Protein 3WDC (pdb70)

Foldseek 3Di:
DCVLADPLLVQLVVQLQVVCLVQQHQARELLSSVLSLCVSPDDLSVVLCVVVVNHSVLSVVLCCVPPNGDDHRDDDDRYHDPLLVQLVVQLCVQQVVVPHSGRYSVSSVLSSLVSCDDSNNVSCVVVPNHSVNSVVSSVVVVVVVVD

Secondary structure (DSSP, 8-state):
-GGGB-HHHHHHHHHHHHHHHHTT-SSB-HHHHHHHHHHH-SSHHHHHHHTTT--HHHHHHHHHHHT---SSPPPSPPPBPHHHHHHHHHHHHHHHHTT-SSB-HHHHHHHHHHH--SHHHHHHHHTT--HHHHHHHHHHHHHHHT-/--

Structure (mmCIF, N/CA/C/O backbone):
data_3WDC
#
_entry.id   3WDC
#
_cell.length_a   33.880
_cell.length_b   58.690
_cell.length_c   63.620
_cell.angle_alpha   90.00
_cell.angle_beta   90.00
_cell.angle_gamma   90.00
#
_symmetry.space_group_name_H-M   'P 21 21 21'
#
loop_
_entity.id
_entity.type
_entity.pdbx_description
1 polymer 'Probable ATP-dependent Clp protease ATP-binding subunit'
2 polymer 'Cyclomarin A'
3 non-polymer 'ACETATE ION'
4 water water
#
loop_
_atom_site.group_PDB
_atom_site.id
_atom_site.type_symbol
_atom_site.label_atom_id
_atom_site.label_alt_id
_atom_site.label_comp_id
_atom_site.label_asym_id
_atom_site.label_entity_id
_atom_site.label_seq_id
_atom_site.pdbx_PDB_ins_code
_atom_site.Cartn_x
_atom_site.Cartn_y
_atom_site.Cartn_z
_atom_site.occupancy
_atom_site.B_iso_or_equiv
_atom_site.auth_seq_id
_atom_site.auth_comp_id
_atom_site.auth_asym_id
_atom_site.auth_atom_id
_atom_site.pdbx_PDB_model_num
ATOM 1 N N . MET A 1 1 ? -26.065 6.335 -4.250 1.00 8.81 1 MET A N 1
ATOM 2 C CA A MET A 1 1 ? -25.325 5.129 -4.589 0.80 8.59 1 MET A CA 1
ATOM 3 C CA B MET A 1 1 ? -25.267 5.146 -4.653 0.20 8.35 1 MET A CA 1
ATOM 4 C C . MET A 1 1 ? -23.891 5.112 -4.040 1.00 6.87 1 MET A C 1
ATOM 5 O O . MET A 1 1 ? -23.238 4.067 -4.082 1.00 7.38 1 MET A O 1
ATOM 14 N N . PHE A 1 2 ? -23.387 6.247 -3.502 1.00 7.21 2 PHE A N 1
ATOM 15 C CA . PHE A 1 2 ? -22.031 6.204 -2.901 1.00 7.77 2 PHE A CA 1
ATOM 16 C C . PHE A 1 2 ? -21.953 5.222 -1.742 1.00 7.44 2 PHE A C 1
ATOM 17 O O . PHE A 1 2 ? -20.849 4.750 -1.427 1.00 8.90 2 PHE A O 1
ATOM 25 N N . GLU A 1 3 ? -23.071 4.908 -1.115 1.00 8.68 3 GLU A N 1
ATOM 26 C CA . GLU A 1 3 ? -23.024 3.942 -0.037 1.00 11.69 3 GLU A CA 1
ATOM 27 C C . GLU A 1 3 ? -22.621 2.539 -0.518 1.00 9.84 3 GLU A C 1
ATOM 28 O O . GLU A 1 3 ? -22.245 1.728 0.308 1.00 13.29 3 GLU A O 1
ATOM 34 N N . ARG A 1 4 ? -22.719 2.260 -1.822 1.00 8.49 4 ARG A N 1
ATOM 35 C CA A ARG A 1 4 ? -22.289 0.960 -2.319 0.70 9.04 4 ARG A CA 1
ATOM 36 C CA B ARG A 1 4 ? -22.331 1.006 -2.472 0.30 8.18 4 ARG A CA 1
ATOM 37 C C . ARG A 1 4 ? -20.835 0.964 -2.731 1.00 7.34 4 ARG A C 1
ATOM 38 O O . ARG A 1 4 ? -20.313 -0.070 -3.117 1.00 9.71 4 ARG A O 1
ATOM 53 N N . PHE A 1 5 ? -20.144 2.121 -2.633 1.00 6.53 5 PHE A N 1
ATOM 54 C CA . PHE A 1 5 ? -18.722 2.149 -2.918 1.00 6.38 5 PHE A CA 1
ATOM 55 C C . PHE A 1 5 ? -17.943 1.543 -1.766 1.00 6.65 5 PHE A C 1
ATOM 56 O O . PHE A 1 5 ? -18.269 1.763 -0.588 1.00 8.88 5 PHE A O 1
ATOM 64 N N . THR A 1 6 ? -16.904 0.784 -2.094 1.00 6.51 6 THR A N 1
ATOM 65 C CA . THR A 1 6 ? -15.991 0.282 -1.059 1.00 7.21 6 THR A CA 1
ATOM 66 C C . THR A 1 6 ? -15.316 1.444 -0.351 1.00 7.39 6 THR A C 1
ATOM 67 O O . THR A 1 6 ? -15.284 2.574 -0.844 1.00 7.12 6 THR A O 1
ATOM 71 N N . ASP A 1 7 ? -14.731 1.172 0.797 1.00 8.19 7 ASP A N 1
ATOM 72 C CA A ASP A 1 7 ? -13.968 2.189 1.504 0.70 10.53 7 ASP A CA 1
ATOM 73 C CA B ASP A 1 7 ? -14.063 2.236 1.503 0.30 9.12 7 ASP A CA 1
ATOM 74 C C . ASP A 1 7 ? -12.933 2.836 0.626 1.00 9.09 7 ASP A C 1
ATOM 75 O O . ASP A 1 7 ? -12.772 4.052 0.615 1.00 10.16 7 ASP A O 1
ATOM 84 N N . ARG A 1 8 ? -12.155 2.022 -0.090 1.00 9.31 8 ARG A N 1
ATOM 85 C CA A ARG A 1 8 ? -11.114 2.574 -0.915 0.80 9.68 8 ARG A CA 1
ATOM 86 C CA B ARG A 1 8 ? -11.087 2.465 -0.994 0.20 9.31 8 ARG A CA 1
ATOM 87 C C . ARG A 1 8 ? -11.671 3.343 -2.092 1.00 8.51 8 ARG A C 1
ATOM 88 O O . ARG A 1 8 ? -11.138 4.405 -2.444 1.00 10.48 8 ARG A O 1
ATOM 103 N N . ALA A 1 9 ? -12.780 2.877 -2.682 1.00 7.52 9 ALA A N 1
ATOM 104 C CA . ALA A 1 9 ? -13.391 3.653 -3.785 1.00 6.86 9 ALA A CA 1
ATOM 105 C C . ALA A 1 9 ? -13.903 5.009 -3.281 1.00 5.91 9 ALA A C 1
ATOM 106 O O . ALA A 1 9 ? -13.767 6.033 -3.966 1.00 6.52 9 ALA A O 1
ATOM 108 N N . ARG A 1 10 ? -14.463 5.063 -2.069 1.00 7.02 10 ARG A N 1
ATOM 109 C CA A ARG A 1 10 ? -14.874 6.353 -1.502 0.80 7.23 10 ARG A CA 1
ATOM 110 C CA B ARG A 1 10 ? -14.868 6.307 -1.449 0.20 7.50 10 ARG A CA 1
ATOM 111 C C . ARG A 1 10 ? -13.655 7.216 -1.273 1.00 7.78 10 ARG A C 1
ATOM 112 O O . ARG A 1 10 ? -13.702 8.408 -1.581 1.00 8.27 10 ARG A O 1
ATOM 127 N N . ARG A 1 11 ? -12.558 6.645 -0.770 1.00 8.51 11 ARG A N 1
ATOM 128 C CA . ARG A 1 11 ? -11.336 7.434 -0.587 1.00 10.40 11 ARG A CA 1
ATOM 129 C C . ARG A 1 11 ? -10.852 8.015 -1.920 1.00 9.54 11 ARG A C 1
ATOM 130 O O . ARG A 1 11 ? -10.384 9.142 -1.965 1.00 10.19 11 ARG A O 1
ATOM 138 N N . VAL A 1 12 ? -10.962 7.273 -3.025 1.00 9.14 12 VAL A N 1
ATOM 139 C CA A VAL A 1 12 ? -10.626 7.720 -4.417 0.50 7.76 12 VAL A CA 1
ATOM 140 C CA B VAL A 1 12 ? -10.538 7.805 -4.274 0.50 8.34 12 VAL A CA 1
ATOM 141 C C . VAL A 1 12 ? -11.398 9.006 -4.736 1.00 7.20 12 VAL A C 1
ATOM 142 O O . VAL A 1 12 ? -10.872 9.974 -5.258 1.00 7.92 12 VAL A O 1
ATOM 149 N N . VAL A 1 13 ? -12.707 8.921 -4.547 1.00 5.94 13 VAL A N 1
ATOM 150 C CA . VAL A 1 13 ? -13.567 10.049 -4.910 1.00 6.03 13 VAL A CA 1
ATOM 151 C C . VAL A 1 13 ? -13.254 11.278 -4.020 1.00 5.68 13 VAL A C 1
ATOM 152 O O . VAL A 1 13 ? -13.168 12.405 -4.522 1.00 6.05 13 VAL A O 1
ATOM 156 N N . VAL A 1 14 ? -13.082 11.060 -2.715 1.00 6.58 14 VAL A N 1
ATOM 157 C CA A VAL A 1 14 ? -12.694 12.139 -1.824 0.80 7.25 14 VAL A CA 1
ATOM 158 C CA B VAL A 1 14 ? -12.638 12.090 -1.763 0.20 6.70 14 VAL A CA 1
ATOM 159 C C . VAL A 1 14 ? -11.343 12.723 -2.239 1.00 6.96 14 VAL A C 1
ATOM 160 O O . VAL A 1 14 ? -11.171 13.960 -2.278 1.00 7.97 14 VAL A O 1
ATOM 167 N N . LEU A 1 15 ? -10.380 11.881 -2.590 1.00 6.82 15 LEU A N 1
ATOM 168 C CA A LEU A 1 15 ? -9.108 12.390 -3.013 0.80 8.13 15 LEU A CA 1
ATOM 169 C CA B LEU A 1 15 ? -9.046 12.264 -3.133 0.20 6.91 15 LEU A CA 1
ATOM 170 C C . LEU A 1 15 ? -9.210 13.133 -4.360 1.00 6.78 15 LEU A C 1
ATOM 171 O O . LEU A 1 15 ? -8.541 14.157 -4.525 1.00 7.22 15 LEU A O 1
ATOM 180 N N . ALA A 1 16 ? -10.046 12.662 -5.296 1.00 6.48 16 ALA A N 1
ATOM 181 C CA . ALA A 1 16 ? -10.239 13.354 -6.568 1.00 5.77 16 ALA A CA 1
ATOM 182 C C . ALA A 1 16 ? -10.619 14.815 -6.345 1.00 5.34 16 ALA A C 1
ATOM 183 O O . ALA A 1 16 ? -10.161 15.695 -7.081 1.00 5.76 16 ALA A O 1
ATOM 185 N N . GLN A 1 17 ? -11.479 15.093 -5.375 1.00 5.44 17 GLN A N 1
ATOM 186 C CA . GLN A 1 17 ? -11.819 16.482 -5.110 1.00 5.49 17 GLN A CA 1
ATOM 187 C C . GLN A 1 17 ? -10.601 17.285 -4.747 1.00 5.60 17 GLN A C 1
ATOM 188 O O . GLN A 1 17 ? -10.443 18.439 -5.174 1.00 6.08 17 GLN A O 1
ATOM 194 N N . GLU A 1 18 ? -9.741 16.736 -3.900 1.00 5.97 18 GLU A N 1
ATOM 195 C CA . GLU A 1 18 ? -8.530 17.445 -3.519 1.00 6.62 18 GLU A CA 1
ATOM 196 C C . GLU A 1 18 ? -7.514 17.529 -4.607 1.00 7.03 18 GLU A C 1
ATOM 197 O O . GLU A 1 18 ? -6.735 18.501 -4.629 1.00 9.12 18 GLU A O 1
ATOM 203 N N . GLU A 1 19 ? -7.464 16.551 -5.497 1.00 7.78 19 GLU A N 1
ATOM 204 C CA A GLU A 1 19 ? -6.629 16.667 -6.697 0.80 8.80 19 GLU A CA 1
ATOM 205 C CA B GLU A 1 19 ? -6.587 16.693 -6.652 0.20 8.70 19 GLU A CA 1
ATOM 206 C C . GLU A 1 19 ? -7.020 17.900 -7.487 1.00 7.96 19 GLU A C 1
ATOM 207 O O . GLU A 1 19 ? -6.167 18.659 -7.969 1.00 10.72 19 GLU A O 1
ATOM 218 N N . ALA A 1 20 ? -8.327 18.124 -7.616 1.00 6.87 20 ALA A N 1
ATOM 219 C CA . ALA A 1 20 ? -8.816 19.336 -8.316 1.00 6.55 20 ALA A CA 1
ATOM 220 C C . ALA A 1 20 ? -8.459 20.583 -7.498 1.00 6.27 20 ALA A C 1
ATOM 221 O O . ALA A 1 20 ? -7.967 21.588 -8.037 1.00 7.61 20 ALA A O 1
ATOM 223 N N . ARG A 1 21 ? -8.730 20.552 -6.199 1.00 6.55 21 ARG A N 1
ATOM 224 C CA . ARG A 1 21 ? -8.536 21.765 -5.365 1.00 7.41 21 ARG A CA 1
ATOM 225 C C . ARG A 1 21 ? -7.083 22.228 -5.431 1.00 7.71 21 ARG A C 1
ATOM 226 O O . ARG A 1 21 ? -6.795 23.430 -5.535 1.00 9.60 21 ARG A O 1
ATOM 234 N N . MET A 1 22 ? -6.157 21.272 -5.328 1.00 8.68 22 MET A N 1
ATOM 235 C CA A MET A 1 22 ? -4.730 21.634 -5.295 0.80 11.27 22 MET A CA 1
ATOM 236 C CA B MET A 1 22 ? -4.687 21.472 -5.350 0.20 9.50 22 MET A CA 1
ATOM 237 C C . MET A 1 22 ? -4.170 22.070 -6.656 1.00 10.47 22 MET A C 1
ATOM 238 O O . MET A 1 22 ? -3.087 22.628 -6.704 1.00 13.41 22 MET A O 1
ATOM 247 N N . LEU A 1 23 ? -4.904 21.870 -7.722 1.00 10.86 23 LEU A N 1
ATOM 248 C CA . LEU A 1 23 ? -4.598 22.419 -9.036 1.00 11.76 23 LEU A CA 1
ATOM 249 C C . LEU A 1 23 ? -5.347 23.692 -9.327 1.00 9.94 23 LEU A C 1
ATOM 250 O O . LEU A 1 23 ? -5.327 24.183 -10.473 1.00 12.24 23 LEU A O 1
ATOM 255 N N . ASN A 1 24 ? -6.040 24.219 -8.326 1.00 10.91 24 ASN A N 1
ATOM 256 C CA A ASN A 1 24 ? -6.841 25.431 -8.518 0.80 10.41 24 ASN A CA 1
ATOM 257 C CA B ASN A 1 24 ? -6.833 25.436 -8.522 0.20 10.63 24 ASN A CA 1
ATOM 258 C C . ASN A 1 24 ? -7.922 25.228 -9.579 1.00 8.75 24 ASN A C 1
ATOM 259 O O . ASN A 1 24 ? -8.223 26.127 -10.357 1.00 10.73 24 ASN A O 1
ATOM 268 N N . HIS A 1 25 ? -8.496 24.040 -9.573 1.00 8.03 25 HIS A N 1
ATOM 269 C CA . HIS A 1 25 ? -9.615 23.693 -10.423 1.00 6.91 25 HIS A CA 1
ATOM 270 C C . HIS A 1 25 ? -10.925 23.796 -9.701 1.00 6.88 25 HIS A C 1
ATOM 271 O O . HIS A 1 25 ? -10.986 23.629 -8.479 1.00 9.72 25 HIS A O 1
ATOM 278 N N . ASN A 1 26 ? -11.988 24.064 -10.461 1.00 6.80 26 ASN A N 1
ATOM 279 C CA A ASN A 1 26 ? -13.292 24.343 -9.919 0.80 7.28 26 ASN A CA 1
ATOM 280 C CA B ASN A 1 26 ? -13.296 24.297 -9.856 0.20 6.96 26 ASN A CA 1
ATOM 281 C C . ASN A 1 26 ? -14.353 23.322 -10.271 1.00 5.38 26 ASN A C 1
ATOM 282 O O . ASN A 1 26 ? -15.541 23.536 -9.998 1.00 6.46 26 ASN A O 1
ATOM 291 N N . TYR A 1 27 ? -13.938 22.244 -10.907 1.00 5.48 27 TYR A N 1
ATOM 292 C CA . TYR A 1 27 ? -14.805 21.087 -11.145 1.00 5.12 27 TYR A CA 1
ATOM 293 C C . TYR A 1 27 ? -13.962 19.859 -10.857 1.00 4.94 27 TYR A C 1
ATOM 294 O O . TYR A 1 27 ? -12.718 19.896 -10.957 1.00 6.50 27 TYR A O 1
ATOM 303 N N . ILE A 1 28 ? -14.630 18.753 -10.501 1.00 4.76 28 ILE A N 1
ATOM 304 C CA . ILE A 1 28 ? -13.983 17.434 -10.399 1.00 4.69 28 ILE A CA 1
ATOM 305 C C . ILE A 1 28 ? -14.264 16.739 -11.723 1.00 4.20 28 ILE A C 1
ATOM 306 O O . ILE A 1 28 ? -15.431 16.341 -11.977 1.00 4.83 28 ILE A O 1
ATOM 311 N N . GLY A 1 29 ? -13.258 16.665 -12.553 1.00 4.93 29 GLY A N 1
ATOM 312 C CA . GLY A 1 29 ? -13.401 16.020 -13.842 1.00 5.00 29 GLY A CA 1
ATOM 313 C C . GLY A 1 29 ? -12.896 14.609 -13.850 1.00 4.62 29 GLY A C 1
ATOM 314 O O . GLY A 1 29 ? -12.343 14.077 -12.878 1.00 5.27 29 GLY A O 1
ATOM 315 N N . THR A 1 30 ? -13.089 13.937 -14.995 1.00 4.79 30 THR A N 1
ATOM 316 C CA . THR A 1 30 ? -12.595 12.589 -15.129 1.00 5.03 30 THR A CA 1
ATOM 317 C C . THR A 1 30 ? -11.101 12.465 -14.834 1.00 5.27 30 THR A C 1
ATOM 318 O O . THR A 1 30 ? -10.636 11.457 -14.314 1.00 5.88 30 THR A O 1
ATOM 322 N N . GLU A 1 31 ? -10.332 13.501 -15.195 1.00 5.19 31 GLU A N 1
ATOM 323 C CA . GLU A 1 31 ? -8.903 13.467 -14.960 1.00 5.38 31 GLU A CA 1
ATOM 324 C C . GLU A 1 31 ? -8.566 13.483 -13.486 1.00 5.06 31 GLU A C 1
ATOM 325 O O . GLU A 1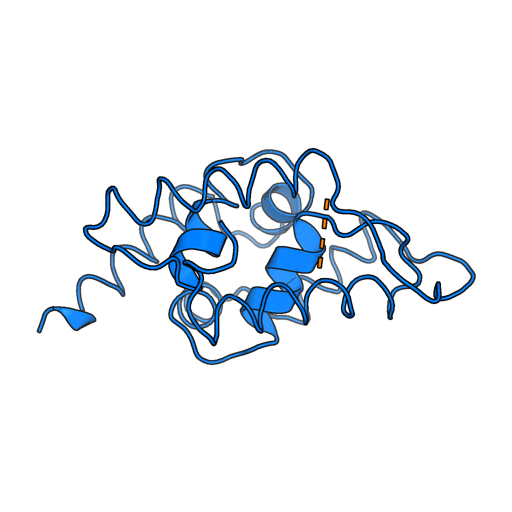 31 ? -7.509 12.941 -13.104 1.00 5.61 31 GLU A O 1
ATOM 331 N N . HIS A 1 32 ? -9.415 14.081 -12.644 1.00 5.25 32 HIS A N 1
ATOM 332 C CA . HIS A 1 32 ? -9.166 14.067 -11.207 1.00 5.05 32 HIS A CA 1
ATOM 333 C C . HIS A 1 32 ? -9.494 12.713 -10.623 1.00 5.00 32 HIS A C 1
ATOM 334 O O . HIS A 1 32 ? -8.829 12.273 -9.685 1.00 5.82 32 HIS A O 1
ATOM 341 N N . ILE A 1 33 ? -10.518 12.053 -11.179 1.00 5.20 33 ILE A N 1
ATOM 342 C CA . ILE A 1 33 ? -10.769 10.663 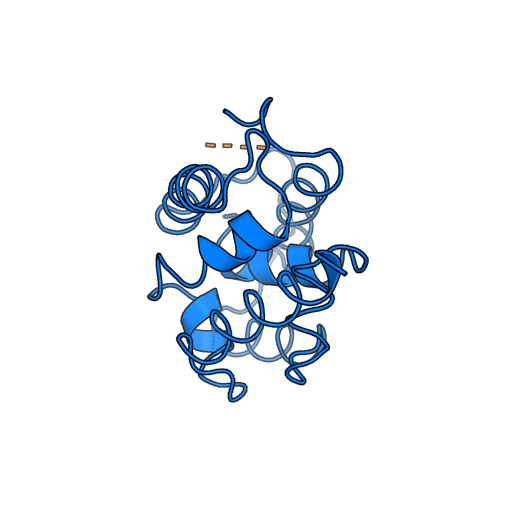-10.827 1.00 5.92 33 ILE A CA 1
ATOM 343 C C . ILE A 1 33 ? -9.549 9.800 -11.168 1.00 5.49 33 ILE A C 1
ATOM 344 O O . ILE A 1 33 ? -9.122 8.975 -10.368 1.00 6.00 33 ILE A O 1
ATOM 349 N N . LEU A 1 34 ? -8.993 9.986 -12.379 1.00 5.71 34 LEU A N 1
ATOM 350 C CA . LEU A 1 34 ? -7.784 9.250 -12.752 1.00 5.76 34 LEU A CA 1
ATOM 351 C C . LEU A 1 34 ? -6.630 9.513 -11.795 1.00 5.31 34 LEU A C 1
ATOM 352 O O . LEU A 1 34 ? -5.988 8.561 -11.324 1.00 6.58 34 LEU A O 1
ATOM 357 N N . LEU A 1 35 ? -6.365 10.788 -11.493 1.00 5.72 35 LEU A N 1
ATOM 358 C CA . LEU A 1 35 ? -5.323 11.127 -10.520 1.00 5.68 35 LEU A CA 1
ATOM 359 C C . LEU A 1 35 ? -5.598 10.418 -9.184 1.00 5.80 35 LEU A C 1
ATOM 360 O O . LEU A 1 35 ? -4.677 9.864 -8.580 1.00 7.04 35 LEU A O 1
ATOM 365 N N . GLY A 1 36 ? -6.840 10.489 -8.698 1.00 5.47 36 GLY A N 1
ATOM 366 C CA . GLY A 1 36 ? -7.137 9.882 -7.425 1.00 6.98 36 GLY A CA 1
ATOM 367 C C . GLY A 1 36 ? -6.964 8.377 -7.417 1.00 7.00 36 GLY A C 1
ATOM 368 O O . GLY A 1 36 ? -6.513 7.802 -6.415 1.00 8.18 36 GLY A O 1
ATOM 369 N N . LEU A 1 37 ? -7.343 7.700 -8.509 1.00 6.48 37 LEU A N 1
ATOM 370 C CA . LEU A 1 37 ? -7.167 6.2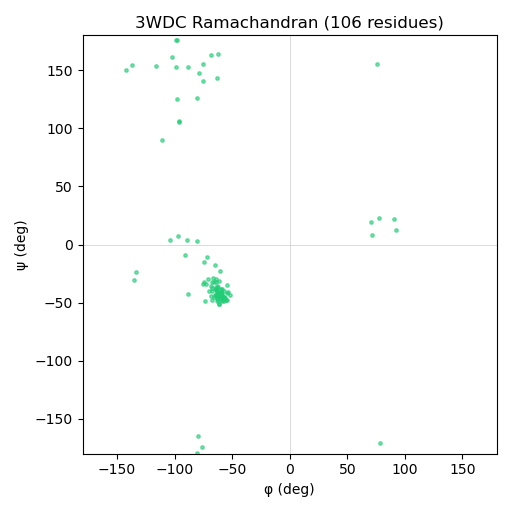47 -8.581 1.00 7.32 37 LEU A CA 1
ATOM 371 C C . LEU A 1 37 ? -5.719 5.862 -8.445 1.00 8.50 37 LEU A C 1
ATOM 372 O O . LEU A 1 37 ? -5.379 4.871 -7.769 1.00 10.74 37 LEU A O 1
ATOM 377 N N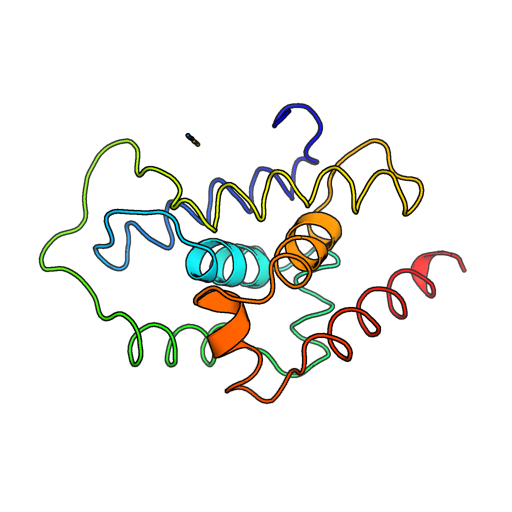 . ILE A 1 38 ? -4.840 6.611 -9.092 1.00 6.98 38 ILE A N 1
ATOM 378 C CA . ILE A 1 38 ? -3.417 6.327 -9.021 1.00 7.83 38 ILE A CA 1
ATOM 379 C C . ILE A 1 38 ? -2.862 6.722 -7.669 1.00 8.58 38 ILE A C 1
ATOM 380 O O . ILE A 1 38 ? -2.143 5.960 -7.016 1.00 10.75 38 ILE A O 1
ATOM 385 N N . HIS A 1 39 ? -3.178 7.930 -7.239 1.00 8.21 39 HIS A N 1
ATOM 386 C CA . HIS A 1 39 ? -2.585 8.483 -6.020 1.00 10.35 39 HIS A CA 1
ATOM 387 C C . HIS A 1 39 ? -2.954 7.689 -4.793 1.00 11.28 39 HIS A C 1
ATOM 388 O O . HIS A 1 39 ? -2.155 7.525 -3.858 1.00 13.21 39 HIS A O 1
ATOM 395 N N . GLU A 1 40 ? -4.170 7.160 -4.727 1.00 11.25 40 GLU A N 1
ATOM 396 C CA A GLU A 1 40 ? -4.546 6.346 -3.569 0.80 12.04 40 GLU A CA 1
ATOM 397 C CA B GLU A 1 40 ? -4.513 6.371 -3.545 0.20 11.92 40 GLU A CA 1
ATOM 398 C C . GLU A 1 40 ? -3.680 5.096 -3.464 1.00 12.65 40 GLU A C 1
ATOM 399 O O . GLU A 1 40 ? -3.432 4.639 -2.382 1.00 14.67 40 GLU A O 1
ATOM 410 N N . GLY A 1 41 ? -3.250 4.544 -4.601 1.00 14.97 41 GLY A N 1
ATOM 411 C CA . GLY A 1 41 ? -2.148 3.552 -4.585 1.00 19.42 41 GLY A CA 1
ATOM 412 C C . GLY A 1 41 ? -2.153 2.134 -4.070 1.00 21.00 41 GLY A C 1
ATOM 413 O O . GLY A 1 41 ? -1.099 1.520 -3.851 1.00 33.26 41 GLY A O 1
ATOM 414 N N . GLU A 1 42 ? -3.311 1.532 -3.918 1.00 20.79 42 GLU A N 1
ATOM 415 C CA . GLU A 1 42 ? -3.428 0.122 -3.355 1.00 20.37 42 GLU A CA 1
ATOM 416 C C . GLU A 1 42 ? -4.363 -0.936 -4.023 1.00 17.61 42 GLU A C 1
ATOM 417 O O . GLU A 1 42 ? -4.157 -2.153 -3.989 1.00 27.11 42 GLU A O 1
ATOM 423 N N . GLY A 1 43 ? -5.395 -0.405 -4.594 1.00 16.28 43 GLY A N 1
ATOM 424 C CA . GLY A 1 43 ? -6.458 -1.191 -5.193 1.00 14.70 43 GLY A CA 1
ATOM 425 C C . GLY A 1 43 ? -6.131 -1.694 -6.574 1.00 10.41 43 GLY A C 1
ATOM 426 O O . GLY A 1 43 ? -5.066 -1.424 -7.162 1.00 11.80 43 GLY A O 1
ATOM 427 N N . VAL A 1 44 ? -7.088 -2.402 -7.144 1.00 10.57 44 VAL A N 1
ATOM 428 C CA . VAL A 1 44 ? -6.880 -3.004 -8.454 1.00 9.13 44 VAL A CA 1
ATOM 429 C C . VAL A 1 44 ? -6.756 -1.942 -9.536 1.00 7.80 44 VAL A C 1
ATOM 430 O O . VAL A 1 44 ? -6.006 -2.137 -10.513 1.00 8.53 44 VAL A O 1
ATOM 434 N N . ALA A 1 45 ? -7.439 -0.805 -9.406 1.00 7.78 45 ALA A N 1
ATOM 435 C CA . ALA A 1 45 ? -7.258 0.260 -10.393 1.00 7.58 45 ALA A CA 1
ATOM 436 C C . ALA A 1 45 ? -5.815 0.768 -10.422 1.00 6.54 45 ALA A C 1
ATOM 437 O O . ALA A 1 45 ? -5.203 0.860 -11.473 1.00 7.13 45 ALA A O 1
ATOM 439 N N . ALA A 1 46 ? -5.296 1.100 -9.249 1.00 7.39 46 ALA A N 1
ATOM 440 C CA . ALA A 1 46 ? -3.926 1.570 -9.162 1.00 7.72 46 ALA A CA 1
ATOM 441 C C . ALA A 1 46 ? -2.952 0.532 -9.693 1.00 7.48 46 ALA A C 1
ATOM 442 O O . ALA A 1 46 ? -2.007 0.870 -10.432 1.00 8.63 46 ALA A O 1
ATOM 444 N N . LYS A 1 47 ? -3.158 -0.737 -9.347 1.00 8.00 47 LYS A N 1
ATOM 445 C CA A LYS A 1 47 ? -2.284 -1.797 -9.806 0.50 8.49 47 LYS A CA 1
ATOM 446 C CA B LYS A 1 47 ? -2.253 -1.782 -9.819 0.50 9.06 47 LYS A CA 1
ATOM 447 C C . LYS A 1 47 ? -2.339 -1.905 -11.330 1.00 7.46 47 LYS A C 1
ATOM 448 O O . LYS A 1 47 ? -1.322 -2.085 -11.995 1.00 9.15 47 LYS A O 1
ATOM 459 N N . SER A 1 48 ? -3.550 -1.804 -11.880 1.00 7.77 48 SER A N 1
ATOM 460 C CA A SER A 1 48 ? -3.735 -1.950 -13.322 0.70 7.85 48 SER A CA 1
ATOM 461 C CA B SER A 1 48 ? -3.723 -1.928 -13.315 0.30 8.68 48 SER A CA 1
ATOM 462 C C . SER A 1 48 ? -2.997 -0.806 -14.059 1.00 8.31 48 SER A C 1
ATOM 463 O O . SER A 1 48 ? -2.323 -1.038 -15.067 1.00 10.34 48 SER A O 1
ATOM 468 N N . LEU A 1 49 ? -3.158 0.425 -13.580 1.00 7.23 49 LEU A N 1
ATOM 469 C CA . LEU A 1 49 ? -2.519 1.555 -14.213 1.00 7.30 49 LEU A CA 1
ATOM 470 C C . LEU A 1 49 ? -0.984 1.479 -14.092 1.00 7.75 49 LEU A C 1
ATOM 471 O O . LEU A 1 49 ? -0.266 1.699 -15.082 1.00 9.15 49 LEU A O 1
ATOM 476 N N . GLU A 1 50 ? -0.486 1.144 -12.892 1.00 8.48 50 GLU A N 1
ATOM 477 C CA A GLU A 1 50 ? 0.955 0.985 -12.696 0.70 8.86 50 GLU A CA 1
ATOM 478 C CA B GLU A 1 50 ? 0.958 0.977 -12.697 0.30 8.62 50 GLU A CA 1
ATOM 479 C C . GLU A 1 50 ? 1.491 -0.093 -13.660 1.00 8.52 50 GLU A C 1
ATOM 480 O O . GLU A 1 50 ? 2.577 0.074 -14.243 1.00 9.77 50 GLU A O 1
ATOM 491 N N . SER A 1 51 ? 0.757 -1.202 -13.781 1.00 8.66 51 SER A N 1
ATOM 492 C CA A SER A 1 51 ? 1.163 -2.299 -14.609 0.50 8.76 51 SER A CA 1
ATOM 493 C CA B SER A 1 51 ? 1.188 -2.293 -14.646 0.50 8.93 51 SER A CA 1
ATOM 494 C C . SER A 1 51 ? 1.145 -2.020 -16.097 1.00 10.36 51 SER A C 1
ATOM 495 O O . SER A 1 51 ? 1.554 -2.882 -16.844 1.00 14.85 51 SER A O 1
ATOM 500 N N . LEU A 1 52 ? 0.548 -0.898 -16.509 1.00 9.34 52 LEU A N 1
ATOM 501 C CA . LEU A 1 52 ? 0.586 -0.417 -17.900 1.00 9.87 52 LEU A CA 1
ATOM 502 C C . LEU A 1 52 ? 1.554 0.750 -18.065 1.00 10.52 52 LEU A C 1
ATOM 503 O O . LEU A 1 52 ? 1.619 1.311 -19.149 1.00 13.40 52 LEU A O 1
ATOM 508 N N . GLY A 1 53 ? 2.289 1.128 -17.008 1.00 11.01 53 GLY A N 1
ATOM 509 C CA . GLY A 1 53 ? 3.245 2.237 -17.135 1.00 12.48 53 GLY A CA 1
ATOM 510 C C . GLY A 1 53 ? 2.605 3.605 -17.127 1.00 11.77 53 GLY A C 1
ATOM 511 O O . GLY A 1 53 ? 3.206 4.562 -17.610 1.00 14.34 53 GLY A O 1
ATOM 512 N N . ILE A 1 54 ? 1.411 3.718 -16.568 1.00 9.49 54 ILE A N 1
ATOM 513 C CA . ILE A 1 54 ? 0.737 4.996 -16.432 1.00 9.52 54 ILE A CA 1
ATOM 514 C C . ILE A 1 54 ? 1.017 5.525 -15.021 1.00 9.99 54 ILE A C 1
ATOM 515 O O . ILE A 1 54 ? 0.480 4.991 -14.020 1.00 12.26 54 ILE A O 1
ATOM 520 N N . SER A 1 55 ? 1.878 6.540 -14.927 1.00 9.46 55 SER A N 1
ATOM 521 C CA . SER A 1 55 ? 2.292 7.034 -13.604 1.00 9.34 55 SER A CA 1
ATOM 522 C C . SER A 1 55 ? 1.581 8.302 -13.244 1.00 8.76 55 SER A C 1
ATOM 523 O O . SER A 1 55 ? 1.049 9.061 -14.097 1.00 9.37 55 SER A O 1
ATOM 526 N N . LEU A 1 56 ? 1.608 8.589 -11.958 1.00 8.81 56 LEU A N 1
ATOM 527 C CA . LEU A 1 56 ? 1.033 9.797 -11.471 1.00 8.75 56 LEU A CA 1
ATOM 528 C C . LEU A 1 56 ? 1.668 11.018 -12.154 1.00 7.62 56 LEU A C 1
ATOM 529 O O . LEU A 1 56 ? 0.996 11.993 -12.464 1.00 8.17 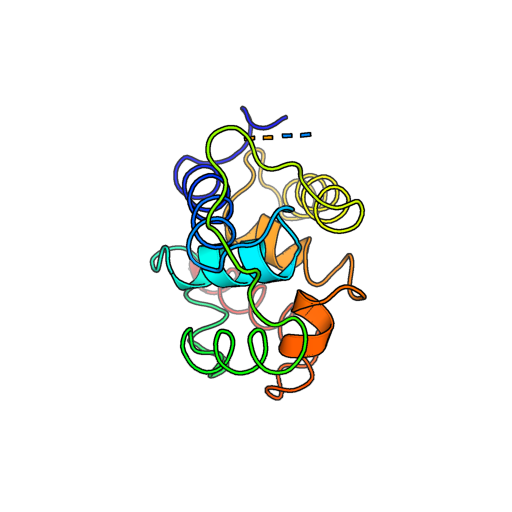56 LEU A O 1
ATOM 534 N N . GLU A 1 57 ? 2.996 10.973 -12.356 1.00 8.05 57 GLU A N 1
ATOM 535 C CA . GLU A 1 57 ? 3.684 12.099 -12.985 1.00 8.75 57 GLU A CA 1
ATOM 536 C C . GLU A 1 57 ? 3.281 12.273 -14.461 1.00 8.18 57 GLU A C 1
ATOM 537 O O . GLU A 1 57 ? 3.117 13.412 -14.931 1.00 9.12 57 GLU A O 1
ATOM 543 N N . GLY A 1 58 ? 3.132 11.152 -15.182 1.00 8.61 58 GLY A N 1
ATOM 544 C CA . GLY A 1 58 ? 2.695 11.253 -16.565 1.00 9.77 58 GLY A CA 1
ATOM 545 C C . GLY A 1 58 ? 1.325 11.868 -16.679 1.00 8.27 58 GLY A C 1
ATOM 546 O O . GLY A 1 58 ? 1.084 12.728 -17.540 1.00 8.87 58 GLY A O 1
ATOM 547 N N . VAL A 1 59 ? 0.414 11.469 -15.790 1.00 7.56 59 VAL A N 1
ATOM 548 C CA . VAL A 1 59 ? -0.907 12.028 -15.823 1.00 7.59 59 VAL A CA 1
ATOM 549 C C . VAL A 1 59 ? -0.875 13.510 -15.412 1.00 7.12 59 VAL A C 1
ATOM 550 O O . VAL A 1 59 ? -1.507 14.331 -16.060 1.00 8.59 59 VAL A O 1
ATOM 554 N N . ARG A 1 60 ? -0.137 13.857 -14.346 1.00 7.26 60 ARG A N 1
ATOM 555 C CA A ARG A 1 60 ? -0.040 15.260 -13.934 0.50 8.50 60 ARG A CA 1
ATOM 556 C CA B ARG A 1 60 ? -0.001 15.255 -13.938 0.50 8.12 60 ARG A CA 1
ATOM 557 C C . ARG A 1 60 ? 0.462 16.126 -15.096 1.00 7.52 60 ARG A C 1
ATOM 558 O O . ARG A 1 60 ? -0.061 17.209 -15.324 1.00 9.38 60 ARG A O 1
ATOM 573 N N . SER A 1 61 ? 1.523 15.684 -15.779 1.00 8.41 61 SER A N 1
ATOM 574 C CA . SER A 1 61 ? 2.046 16.503 -16.880 1.00 9.22 61 SER A CA 1
ATOM 575 C C . SER A 1 61 ? 1.019 16.729 -17.971 1.00 9.44 61 SER A C 1
ATOM 576 O O . SER A 1 61 ? 0.858 17.842 -18.471 1.00 10.78 61 SER A O 1
ATOM 579 N N . GLN A 1 62 ? 0.273 15.678 -18.338 1.00 8.71 62 GLN A N 1
ATOM 580 C CA . GLN A 1 62 ? -0.756 15.839 -19.362 1.00 9.60 62 GLN A CA 1
ATOM 581 C C . GLN A 1 62 ? -1.899 16.721 -18.901 1.00 10.70 62 GLN A C 1
ATOM 582 O O . GLN A 1 62 ? -2.432 17.492 -19.693 1.00 11.86 62 GLN A O 1
ATOM 588 N N . VAL A 1 63 ? -2.287 16.626 -17.620 1.00 10.18 63 VAL A N 1
ATOM 589 C CA . VAL A 1 63 ? -3.328 17.532 -17.138 1.00 10.70 63 VAL A CA 1
ATOM 590 C C . VAL A 1 63 ? -2.882 19.007 -17.186 1.00 10.14 63 VAL A C 1
ATOM 591 O O . VAL A 1 63 ? -3.661 19.904 -17.505 1.00 12.79 63 VAL A O 1
ATOM 595 N N . GLU A 1 64 ? -1.640 19.277 -16.847 1.00 10.19 64 GLU A N 1
ATOM 596 C CA A GLU A 1 64 ? -1.090 20.648 -16.931 0.35 11.43 64 GLU A CA 1
ATOM 597 C CA B GLU A 1 64 ? -1.130 20.648 -16.922 0.35 11.55 64 GLU A CA 1
ATOM 598 C CA C GLU A 1 64 ? -1.218 20.654 -16.932 0.30 11.33 64 GLU A CA 1
ATOM 599 C C . GLU A 1 64 ? -1.087 21.123 -18.383 1.00 10.36 64 GLU A C 1
ATOM 600 O O . GLU A 1 64 ? -1.410 22.286 -18.678 1.00 13.28 64 GLU A O 1
ATOM 616 N N . GLU A 1 65 ? -0.756 20.214 -19.312 1.00 10.80 65 GLU A N 1
ATOM 617 C CA . GLU A 1 65 ? -0.651 20.541 -20.722 1.00 12.83 65 GLU A CA 1
ATOM 618 C C . GLU A 1 65 ? -2.041 20.835 -21.338 1.00 12.11 65 GLU A C 1
ATOM 619 O O . GLU A 1 65 ? -2.194 21.755 -22.152 1.00 16.83 65 GLU A O 1
ATOM 625 N N . ILE A 1 66 ? -3.042 20.051 -20.950 1.00 11.77 66 ILE A N 1
ATOM 626 C CA . ILE A 1 66 ? -4.378 20.059 -21.565 1.00 11.52 66 ILE A CA 1
ATOM 627 C C . ILE A 1 66 ? -5.286 21.078 -20.896 1.00 11.39 66 ILE A C 1
ATOM 628 O O . ILE A 1 66 ? -6.057 21.756 -21.561 1.00 14.60 66 ILE A O 1
ATOM 633 N N . ILE A 1 67 ? -5.242 21.148 -19.555 1.00 10.42 67 ILE A N 1
ATOM 634 C CA A ILE A 1 67 ? -6.202 21.924 -18.735 0.50 10.79 67 ILE A CA 1
ATOM 635 C CA B ILE A 1 67 ? -6.191 21.960 -18.774 0.50 11.62 67 ILE A CA 1
ATOM 636 C C . ILE A 1 67 ? -5.584 23.194 -18.164 1.00 11.78 67 ILE A C 1
ATOM 637 O O . ILE A 1 67 ? -6.119 24.262 -18.326 1.00 16.93 67 ILE A O 1
ATOM 646 N N . GLY A 1 68 ? -4.460 23.040 -17.470 1.00 16.21 68 GLY A N 1
ATOM 647 C CA . GLY A 1 68 ? -3.832 24.188 -16.772 1.00 17.86 68 GLY A CA 1
ATOM 648 C C . GLY A 1 68 ? -4.581 24.564 -15.470 1.00 20.93 68 GLY A C 1
ATOM 649 O O . GLY A 1 68 ? -5.796 24.314 -15.242 1.00 17.60 68 GLY A O 1
ATOM 650 N N . GLN A 1 69 ? -3.857 25.187 -14.575 1.00 20.43 69 GLN A N 1
ATOM 651 C CA . GLN A 1 69 ? -4.425 25.591 -13.270 1.00 18.92 69 GLN A CA 1
ATOM 652 C C . GLN A 1 69 ? -5.097 2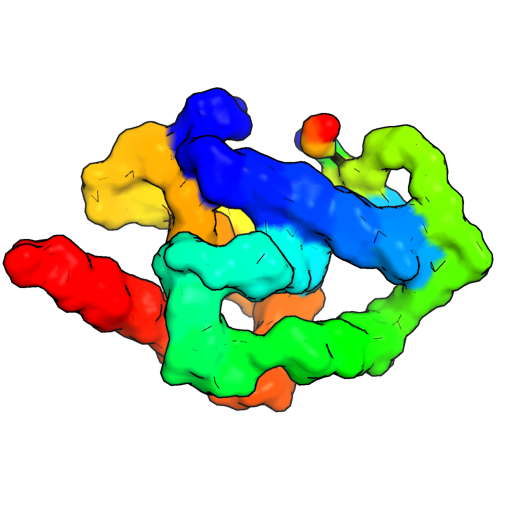6.990 -13.236 1.00 21.05 69 GLN A C 1
ATOM 653 O O . GLN A 1 69 ? -4.829 27.856 -14.047 1.00 22.46 69 GLN A O 1
ATOM 659 N N . GLY A 1 70 ? -6.061 27.169 -12.347 1.00 19.27 70 GLY A N 1
ATOM 660 C CA . GLY A 1 70 ? -6.577 28.449 -12.104 1.00 21.75 70 GLY A CA 1
ATOM 661 C C . GLY A 1 70 ? -5.600 29.234 -11.261 1.00 20.69 70 GLY A C 1
ATOM 662 O O . GLY A 1 70 ? -4.470 28.796 -10.868 1.00 20.46 70 GLY A O 1
ATOM 663 N N . GLN A 1 71 ? -6.087 30.391 -10.902 1.00 22.90 71 GLN A N 1
ATOM 664 C CA A GLN A 1 71 ? -5.343 31.388 -10.169 0.50 23.17 71 GLN A CA 1
ATOM 665 C CA B GLN A 1 71 ? -5.259 31.281 -10.178 0.50 21.83 71 GLN A CA 1
ATOM 666 C C . GLN A 1 71 ? -5.416 31.131 -8.684 1.00 22.91 71 GLN A C 1
ATOM 667 O O . GLN A 1 71 ? -4.488 31.430 -7.960 1.00 28.49 71 GLN A O 1
ATOM 678 N N . GLN A 1 72 ? -6.550 30.608 -8.218 1.00 25.43 72 GLN A N 1
ATOM 679 C CA . GLN A 1 72 ? -6.672 30.346 -6.797 1.00 25.73 72 GLN A CA 1
ATOM 680 C C . GLN A 1 72 ? -7.431 29.070 -6.505 1.00 22.63 72 GLN A C 1
ATOM 681 O O . GLN A 1 72 ? -8.348 28.671 -7.262 1.00 22.93 72 GLN A O 1
ATOM 687 N N . ALA A 1 73 ? -7.056 28.455 -5.374 1.00 21.73 73 ALA A N 1
ATOM 688 C CA . ALA A 1 73 ? -7.606 27.166 -4.940 1.00 18.60 73 ALA A CA 1
ATOM 689 C C . ALA A 1 73 ? -8.951 27.466 -4.275 1.00 21.30 73 ALA A C 1
ATOM 690 O O . ALA A 1 73 ? -8.983 28.286 -3.334 1.00 21.97 73 ALA A O 1
ATOM 692 N N . PRO A 1 74 ? -10.042 26.817 -4.727 1.00 15.62 74 PRO A N 1
ATOM 693 C CA . PRO A 1 74 ? -11.353 27.078 -4.119 1.00 13.99 74 PRO A CA 1
ATOM 694 C C . PRO A 1 74 ? -11.560 26.439 -2.741 1.00 11.52 74 PRO A C 1
ATOM 695 O O . PRO A 1 74 ? -10.924 25.421 -2.426 1.00 11.35 74 PRO A O 1
ATOM 699 N N . SER A 1 75 ? -12.455 27.006 -1.927 1.00 12.36 75 SER A N 1
ATOM 700 C CA A SER A 1 75 ? -12.815 26.394 -0.666 0.50 12.14 75 SER A CA 1
ATOM 701 C CA B SER A 1 75 ? -12.841 26.427 -0.649 0.50 11.88 75 SER A CA 1
ATOM 702 C C . SER A 1 75 ? -14.178 25.713 -0.881 1.00 13.95 75 SER A C 1
ATOM 703 O O . SER A 1 75 ? -14.871 25.988 -1.840 1.00 17.29 75 SER A O 1
ATOM 708 N N . GLY A 1 76 ? -14.561 24.801 -0.021 1.00 18.41 76 GLY A N 1
ATOM 709 C CA . GLY A 1 76 ? -15.929 24.227 -0.201 1.00 17.86 76 GLY A CA 1
ATOM 710 C C . GLY A 1 76 ? -16.086 23.183 -1.290 1.00 13.90 76 GLY A C 1
ATOM 711 O O . GLY A 1 76 ? -15.101 22.686 -1.841 1.00 14.10 76 GLY A O 1
ATOM 712 N N . HIS A 1 77 ? -17.334 22.813 -1.579 1.00 11.61 77 HIS A N 1
ATOM 713 C CA A HIS A 1 77 ? -17.554 21.673 -2.456 0.50 8.60 77 HIS A CA 1
ATOM 714 C CA B HIS A 1 77 ? -17.583 21.641 -2.448 0.50 8.46 77 HIS A CA 1
ATOM 715 C C . HIS A 1 77 ? -17.360 21.955 -3.916 1.00 7.68 77 HIS A C 1
ATOM 716 O O . HIS A 1 77 ? -17.937 22.905 -4.457 1.00 11.90 77 HIS A O 1
ATOM 729 N N . ILE A 1 78 ? -16.565 21.132 -4.563 1.00 6.34 78 ILE A N 1
ATOM 730 C CA . ILE A 1 78 ? -16.250 21.275 -5.972 1.00 5.66 78 ILE A CA 1
ATOM 731 C C . ILE A 1 78 ? -17.194 20.294 -6.728 1.00 5.10 78 ILE A C 1
ATOM 732 O O . ILE A 1 78 ? -17.199 19.095 -6.430 1.00 5.25 78 ILE A O 1
ATOM 737 N N . PRO A 1 79 ? -17.963 20.771 -7.703 1.00 4.96 79 PRO A N 1
ATOM 738 C CA . PRO A 1 79 ? -18.927 19.874 -8.367 1.00 5.01 79 PRO A CA 1
ATOM 739 C C . PRO A 1 79 ? -18.279 18.950 -9.403 1.00 4.44 79 PRO A C 1
ATOM 740 O O . PRO A 1 79 ? -17.327 19.325 -10.082 1.00 4.76 79 PRO A O 1
ATOM 744 N N . PHE A 1 80 ? -18.835 17.738 -9.545 1.00 4.40 80 PHE A N 1
ATOM 745 C CA . PHE A 1 80 ? -18.453 16.883 -10.645 1.00 4.33 80 PHE A CA 1
ATOM 746 C C . PHE A 1 80 ? -18.831 17.516 -11.983 1.00 4.15 80 PHE A C 1
ATOM 747 O O . PHE A 1 80 ? -19.913 18.089 -12.141 1.00 4.97 80 PHE A O 1
ATOM 755 N N . THR A 1 81 ? -17.987 17.327 -12.992 1.00 4.16 81 THR A N 1
ATOM 756 C CA . THR A 1 81 ? -18.343 17.617 -14.366 1.00 4.37 81 THR A CA 1
ATOM 757 C C . THR A 1 81 ? -19.405 16.648 -14.874 1.00 4.13 81 THR A C 1
ATOM 758 O O . THR A 1 81 ? -19.556 15.543 -14.356 1.00 4.38 81 THR A O 1
ATOM 762 N N . PRO A 1 82 ? -20.087 17.005 -15.991 1.00 4.95 82 PRO A N 1
ATOM 763 C CA . PRO A 1 82 ? -20.990 16.044 -16.628 1.00 5.35 82 PRO A CA 1
ATOM 764 C C . PRO A 1 82 ? -20.333 14.706 -16.916 1.00 4.91 82 PRO A C 1
ATOM 765 O O . PRO A 1 82 ? -20.941 13.639 -16.692 1.00 5.45 82 PRO A O 1
ATOM 769 N N . ARG A 1 83 ? -19.096 14.717 -17.433 1.00 5.01 83 ARG A N 1
ATOM 770 C CA . ARG A 1 83 ? -18.462 13.438 -17.775 1.00 5.53 83 ARG A CA 1
ATOM 771 C C . ARG A 1 83 ? -18.042 12.672 -16.531 1.00 4.60 83 ARG A C 1
ATOM 772 O O . ARG A 1 83 ? -18.101 11.434 -16.529 1.00 5.54 83 ARG A O 1
ATOM 780 N N . ALA A 1 84 ? -17.622 13.357 -15.469 1.00 4.57 84 ALA A N 1
ATOM 781 C CA . ALA A 1 84 ? -17.309 12.657 -14.200 1.00 4.78 84 ALA A CA 1
ATOM 782 C C . ALA A 1 84 ? -18.573 12.007 -13.643 1.00 4.49 84 ALA A C 1
ATOM 783 O O . ALA A 1 84 ? -18.510 10.885 -13.110 1.00 5.15 84 ALA A O 1
ATOM 785 N N . LYS A 1 85 ? -19.698 12.699 -13.712 1.00 4.71 85 LYS A N 1
ATOM 786 C CA . LYS A 1 85 ? -20.972 12.099 -13.287 1.00 5.02 85 LYS A CA 1
ATOM 787 C C . LYS A 1 85 ? -21.213 10.816 -14.070 1.00 4.98 85 LYS A C 1
ATOM 788 O O . LYS A 1 85 ? -21.590 9.787 -13.496 1.00 5.77 85 LYS A O 1
ATOM 794 N N . LYS A 1 86 ? -21.019 10.850 -15.377 1.00 5.36 86 LYS A N 1
ATOM 795 C CA A LYS A 1 86 ? -21.272 9.686 -16.232 0.50 5.85 86 LYS A CA 1
ATOM 796 C CA B LYS A 1 86 ? -21.311 9.684 -16.189 0.50 6.02 86 LYS A CA 1
ATOM 797 C C . LYS A 1 86 ? -20.367 8.538 -15.809 1.00 5.35 86 LYS A C 1
ATOM 798 O O . LYS A 1 86 ? -20.795 7.373 -15.718 1.00 6.16 86 LYS A O 1
ATOM 809 N N . VAL A 1 87 ? -19.082 8.822 -15.589 1.00 5.43 87 VAL A N 1
ATOM 810 C CA . VAL A 1 87 ? -18.165 7.789 -15.126 1.00 5.49 87 VAL A CA 1
ATOM 811 C C . VAL A 1 87 ? -18.668 7.108 -13.862 1.00 5.05 87 VAL A C 1
ATOM 812 O O . VAL A 1 87 ? -18.624 5.861 -13.742 1.00 5.91 87 VAL A O 1
ATOM 816 N N . LEU A 1 88 ? -19.088 7.904 -12.883 1.00 4.99 88 LEU A N 1
ATOM 817 C CA . LEU A 1 88 ? -19.531 7.314 -11.603 1.00 5.41 88 LEU A CA 1
ATOM 818 C C . LEU A 1 88 ? -20.833 6.539 -11.780 1.00 5.24 88 LEU A C 1
ATOM 819 O O . LEU A 1 88 ? -20.973 5.456 -11.175 1.00 6.48 88 LEU A O 1
ATOM 824 N N . GLU A 1 89 ? -21.739 6.995 -12.647 1.00 5.96 89 GLU A N 1
ATOM 825 C CA A GLU A 1 89 ? -22.906 6.192 -12.906 0.70 7.60 89 GLU A CA 1
ATOM 826 C CA B GLU A 1 89 ? -22.927 6.193 -12.974 0.30 6.43 89 GLU A CA 1
ATOM 827 C C . GLU A 1 89 ? -22.545 4.867 -13.596 1.00 6.83 89 GLU A C 1
ATOM 828 O O . GLU A 1 89 ? -23.081 3.816 -13.261 1.00 8.19 89 GLU A O 1
ATOM 839 N N . LEU A 1 90 ? -21.632 4.911 -14.576 1.00 6.42 90 LEU A N 1
ATOM 840 C CA . LEU A 1 90 ? -21.243 3.714 -15.301 1.00 6.52 90 LEU A CA 1
ATOM 841 C C . LEU A 1 90 ? -20.566 2.723 -14.388 1.00 6.79 90 LEU A C 1
ATOM 842 O O . LEU A 1 90 ? -20.696 1.507 -14.590 1.00 7.24 90 LEU A O 1
ATOM 847 N N . SER A 1 91 ? -19.843 3.200 -13.377 1.00 6.49 91 SER A N 1
ATOM 848 C CA A SER A 1 91 ? -19.131 2.320 -12.464 0.70 6.73 91 SER A CA 1
ATOM 849 C CA B SER A 1 91 ? -19.128 2.335 -12.470 0.30 6.83 91 SER A CA 1
ATOM 850 C C . SER A 1 91 ? -20.057 1.322 -11.792 1.00 6.20 91 SER A C 1
ATOM 851 O O . SER A 1 91 ? -19.654 0.170 -11.532 1.00 6.65 91 SER A O 1
ATOM 856 N N . LEU A 1 92 ? -21.286 1.717 -11.503 1.00 6.63 92 LEU A N 1
ATOM 857 C CA . LEU A 1 92 ? -22.243 0.830 -10.876 1.00 7.34 92 LEU A CA 1
ATOM 858 C C . LEU A 1 92 ? -22.485 -0.390 -11.742 1.00 7.19 92 LEU A C 1
ATOM 859 O O . LEU A 1 92 ? -22.611 -1.516 -11.247 1.00 8.59 92 LEU A O 1
ATOM 864 N N . ARG A 1 93 ? -22.636 -0.186 -13.045 1.00 7.60 93 ARG A N 1
ATOM 865 C CA A ARG A 1 93 ? -22.946 -1.295 -13.919 0.35 8.18 93 ARG A CA 1
ATOM 866 C CA B ARG A 1 93 ? -22.924 -1.222 -14.023 0.35 8.14 93 ARG A CA 1
ATOM 867 C CA C ARG A 1 93 ? -22.936 -1.277 -13.956 0.30 8.33 93 ARG A CA 1
ATOM 868 C C . ARG A 1 93 ? -21.719 -2.141 -14.219 1.00 6.39 93 ARG A C 1
ATOM 869 O O . ARG A 1 93 ? -21.863 -3.340 -14.435 1.00 7.78 93 ARG A O 1
ATOM 891 N N . GLU A 1 94 ? -20.511 -1.554 -14.227 1.00 6.48 94 GLU A N 1
ATOM 892 C CA . GLU A 1 94 ? -19.304 -2.345 -14.377 1.00 6.25 94 GLU A CA 1
ATOM 893 C C . GLU A 1 94 ? -19.225 -3.342 -13.214 1.00 6.28 94 GLU A C 1
ATOM 894 O O . GLU A 1 94 ? -18.932 -4.529 -13.409 1.00 7.71 94 GLU A O 1
ATOM 900 N N . ALA A 1 95 ? -19.476 -2.858 -11.998 1.00 6.61 95 ALA A N 1
ATOM 901 C CA . ALA A 1 95 ? -19.423 -3.709 -10.814 1.00 6.67 95 ALA A CA 1
ATOM 902 C C . ALA A 1 95 ? -20.430 -4.820 -10.901 1.00 6.47 95 ALA A C 1
ATOM 903 O O . ALA A 1 95 ? -20.090 -5.998 -10.685 1.00 7.84 95 ALA A O 1
ATOM 905 N N . LEU A 1 96 ? -21.680 -4.500 -11.184 1.00 7.35 96 LEU A N 1
ATOM 906 C CA . LEU A 1 96 ? -22.704 -5.554 -11.213 1.00 8.30 96 LEU A CA 1
ATOM 907 C C . LEU A 1 96 ? -22.380 -6.605 -12.236 1.00 7.95 96 LEU A C 1
ATOM 908 O O . LEU A 1 96 ? -22.507 -7.820 -11.984 1.00 9.39 96 LEU A O 1
ATOM 913 N N . GLN A 1 97 ? -21.939 -6.207 -13.429 1.00 7.31 97 GLN A N 1
ATOM 914 C CA A GLN A 1 97 ? -21.644 -7.176 -14.493 0.50 7.05 97 GLN A CA 1
ATOM 915 C CA B GLN A 1 97 ? -21.672 -7.194 -14.478 0.50 6.68 97 GLN A CA 1
ATOM 916 C C . GLN A 1 97 ? -20.459 -8.066 -14.179 1.00 7.44 97 GLN A C 1
ATOM 917 O O . GLN A 1 97 ? -20.366 -9.191 -14.673 1.00 8.85 97 GLN A O 1
ATOM 928 N N . LEU A 1 98 ? -19.546 -7.591 -13.350 1.00 7.60 98 LEU A N 1
ATOM 929 C CA . LEU A 1 98 ? -18.395 -8.417 -12.953 1.00 8.25 98 LEU A CA 1
ATOM 930 C C . LEU A 1 98 ? -18.675 -9.247 -11.731 1.00 9.15 98 LEU A C 1
ATOM 931 O O . LEU A 1 98 ? -17.793 -9.993 -11.264 1.00 11.51 98 LEU A O 1
ATOM 936 N N . GLY A 1 99 ? -19.914 -9.184 -11.230 1.00 9.22 99 GLY A N 1
ATOM 937 C CA . GLY A 1 99 ? -20.320 -10.064 -10.110 1.00 12.00 99 GLY A CA 1
ATOM 938 C C . GLY A 1 99 ? -20.079 -9.457 -8.719 1.00 12.46 99 GLY A C 1
ATOM 939 O O . GLY A 1 99 ? -19.997 -10.184 -7.739 1.00 16.30 99 GLY A O 1
ATOM 940 N N . HIS A 1 100 ? -19.985 -8.111 -8.643 1.00 14.10 100 HIS A N 1
ATOM 941 C CA A HIS A 1 100 ? -19.811 -7.404 -7.367 0.50 17.42 100 HIS A CA 1
ATOM 942 C CA B HIS A 1 100 ? -19.743 -7.404 -7.401 0.50 17.49 100 HIS A CA 1
ATOM 943 C C . HIS A 1 100 ? -20.948 -6.558 -6.982 1.00 21.28 100 HIS A C 1
ATOM 944 O O . HIS A 1 100 ? -21.509 -5.804 -7.800 1.00 20.98 100 HIS A O 1
ATOM 957 N N . ASN A 1 101 ? -21.308 -6.635 -5.699 1.00 23.55 101 ASN A N 1
ATOM 958 C CA . ASN A 1 101 ? -22.382 -5.787 -5.156 1.00 26.37 101 ASN A CA 1
ATOM 959 C C . ASN A 1 101 ? -21.898 -4.454 -4.569 1.00 22.79 101 ASN A C 1
ATOM 960 O O . ASN A 1 101 ? -22.703 -3.573 -4.245 1.00 29.55 101 ASN A O 1
ATOM 965 N N . TYR A 1 102 ? -20.584 -4.320 -4.464 1.00 14.48 102 TYR A N 1
ATOM 966 C CA . TYR A 1 102 ? -19.981 -3.061 -4.093 1.00 9.74 102 TYR A CA 1
ATOM 967 C C . TYR A 1 102 ? -19.138 -2.563 -5.248 1.00 8.60 102 TYR A C 1
ATOM 968 O O . TYR A 1 102 ? -18.517 -3.347 -5.974 1.00 13.24 102 TYR A O 1
ATOM 977 N N . ILE A 1 103 ? -18.963 -1.253 -5.319 1.00 6.88 103 ILE A N 1
ATOM 978 C CA A ILE A 1 103 ? -18.213 -0.614 -6.358 0.50 6.20 103 ILE A CA 1
ATOM 979 C CA B ILE A 1 103 ? -18.189 -0.603 -6.373 0.50 6.48 103 ILE A CA 1
ATOM 980 C C . ILE A 1 103 ? -16.798 -0.385 -5.845 1.00 5.75 103 ILE A C 1
ATOM 981 O O . ILE A 1 103 ? -16.609 0.400 -4.901 1.00 7.10 103 ILE A O 1
ATOM 990 N N . GLY A 1 104 ? -15.826 -1.090 -6.425 1.00 6.42 104 GLY A N 1
ATOM 991 C CA . GLY A 1 104 ? -14.454 -0.959 -6.033 1.00 7.33 104 GLY A CA 1
ATOM 992 C C . GLY A 1 104 ? -13.695 -0.019 -6.962 1.00 6.28 104 GLY A C 1
ATOM 993 O O . GLY A 1 104 ? -14.197 0.449 -7.989 1.00 6.20 104 GLY A O 1
ATOM 994 N N . THR A 1 105 ? -12.419 0.242 -6.640 1.00 6.62 105 THR A N 1
ATOM 995 C CA . THR A 1 105 ? -11.605 1.116 -7.466 1.00 6.43 105 THR A CA 1
ATOM 996 C C . THR A 1 105 ? -11.586 0.667 -8.902 1.00 5.73 105 THR A C 1
ATOM 997 O O . THR A 1 105 ? -11.604 1.487 -9.818 1.00 6.27 105 THR A O 1
ATOM 1001 N N . GLU A 1 106 ? -11.475 -0.662 -9.132 1.00 6.70 106 GLU A N 1
ATOM 1002 C CA . GLU A 1 106 ? -11.408 -1.131 -10.516 1.00 7.35 106 GLU A CA 1
ATOM 1003 C C . GLU A 1 106 ? -12.652 -0.776 -11.293 1.00 5.80 106 GLU A C 1
ATOM 1004 O O . GLU A 1 106 ? -12.580 -0.579 -12.499 1.00 6.66 106 GLU A O 1
ATOM 1010 N N . HIS A 1 107 ? -13.805 -0.720 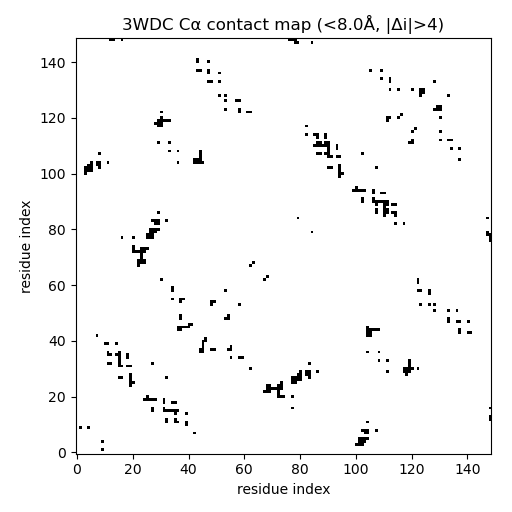-10.620 1.00 6.17 107 HIS A N 1
ATOM 1011 C CA . HIS A 1 107 ? -15.052 -0.405 -11.330 1.00 5.86 107 HIS A CA 1
ATOM 1012 C C . HIS A 1 107 ? -15.129 1.059 -11.695 1.00 5.67 107 HIS A C 1
ATOM 1013 O O . HIS A 1 107 ? -15.718 1.398 -12.726 1.00 6.28 107 HIS A O 1
ATOM 1020 N N . ILE A 1 108 ? -14.545 1.935 -10.878 1.00 5.75 108 ILE A N 1
ATOM 1021 C CA . ILE A 1 108 ? -14.414 3.344 -11.244 1.00 5.86 108 ILE A CA 1
ATOM 1022 C C . ILE A 1 108 ? -13.530 3.454 -12.469 1.00 5.73 108 ILE A C 1
ATOM 1023 O O . ILE A 1 108 ? -13.832 4.178 -13.420 1.00 6.32 108 ILE A O 1
ATOM 1028 N N . LEU A 1 109 ? -12.351 2.766 -12.456 1.00 5.82 109 LEU A N 1
ATOM 1029 C CA . LEU A 1 109 ? -11.511 2.793 -13.641 1.00 6.10 109 LEU A CA 1
ATOM 1030 C C . LEU A 1 109 ? -12.239 2.287 -14.883 1.00 5.83 109 LEU A C 1
ATOM 1031 O O . LEU A 1 109 ? -12.141 2.876 -15.976 1.00 6.62 109 LEU A O 1
ATOM 1036 N N . LEU A 1 110 ? -12.960 1.170 -14.729 1.00 6.50 110 LEU A N 1
ATOM 1037 C CA . LEU A 1 110 ? -13.719 0.636 -15.855 1.00 6.80 110 LEU A CA 1
ATOM 1038 C C . LEU A 1 110 ? -14.805 1.624 -16.326 1.00 6.67 110 LEU A C 1
ATOM 1039 O O . LEU A 1 110 ? -15.029 1.756 -17.508 1.00 7.29 110 LEU A O 1
ATOM 1044 N N . GLY A 1 111 ? -15.443 2.344 -15.397 1.00 7.08 111 GLY A N 1
ATOM 1045 C CA . GLY A 1 111 ? -16.422 3.376 -15.768 1.00 8.39 111 GLY A CA 1
ATOM 1046 C C . GLY A 1 111 ? -15.766 4.503 -16.562 1.00 7.66 111 GLY A C 1
ATOM 1047 O O . GLY A 1 111 ? -16.323 5.051 -17.500 1.00 8.32 111 GLY A O 1
ATOM 1048 N N . LEU A 1 112 ? -14.540 4.846 -16.177 1.00 7.56 112 LEU A N 1
ATOM 1049 C CA A LEU A 1 112 ? -13.839 5.902 -16.833 0.50 7.41 112 LEU A CA 1
ATOM 1050 C CA B LEU A 1 112 ? -13.713 5.901 -16.846 0.50 8.11 112 LEU A CA 1
ATOM 1051 C C . LEU A 1 112 ? -13.494 5.526 -18.285 1.00 7.48 112 LEU A C 1
ATOM 1052 O O . LEU A 1 112 ? -13.682 6.321 -19.207 1.00 8.99 112 LEU A O 1
ATOM 1061 N N . ILE A 1 113 ? -13.058 4.282 -18.499 1.00 7.00 113 ILE A N 1
ATOM 1062 C CA A ILE A 1 113 ? -12.744 3.964 -19.864 0.50 7.91 113 ILE A CA 1
ATOM 1063 C CA B ILE A 1 113 ? -12.753 3.719 -19.828 0.50 9.17 113 ILE A CA 1
ATOM 1064 C C . ILE A 1 113 ? -14.024 3.659 -20.655 1.00 8.48 113 ILE A C 1
ATOM 1065 O O . ILE A 1 113 ? -14.011 3.882 -21.868 1.00 9.95 113 ILE A O 1
ATOM 1074 N N . ARG A 1 114 ? -15.114 3.233 -19.996 1.00 8.34 114 ARG A N 1
ATOM 1075 C CA . ARG A 1 114 ? -16.401 3.052 -20.678 1.00 9.40 114 ARG A CA 1
ATOM 1076 C C . ARG A 1 114 ? -16.900 4.424 -21.210 1.00 9.72 114 ARG A C 1
ATOM 1077 O O . ARG A 1 114 ? -17.396 4.523 -22.324 1.00 11.56 114 ARG A O 1
ATOM 1085 N N . GLU A 1 115 ? -16.832 5.447 -20.378 1.00 8.72 115 GLU A N 1
ATOM 1086 C CA . GLU A 1 115 ? -17.223 6.791 -20.815 1.00 9.89 115 GLU A CA 1
ATOM 1087 C C . GLU A 1 115 ? -16.366 7.181 -22.043 1.00 8.14 115 GLU A C 1
ATOM 1088 O O . GLU A 1 115 ? -16.864 7.628 -23.059 1.00 10.06 115 GLU A O 1
ATOM 1094 N N . GLY A 1 116 ? -15.050 6.983 -21.911 1.00 8.58 116 GLY A N 1
ATOM 1095 C CA . GLY A 1 116 ? -14.164 6.917 -23.077 1.00 10.07 116 GLY A CA 1
ATOM 1096 C C . GLY A 1 116 ? -13.890 8.191 -23.831 1.00 9.26 116 GLY A C 1
ATOM 1097 O O . GLY A 1 116 ? -13.230 8.101 -24.868 1.00 11.59 116 GLY A O 1
ATOM 1098 N N . GLU A 1 117 ? -14.318 9.358 -23.336 1.00 9.13 117 GLU A N 1
ATOM 1099 C CA . GLU A 1 117 ? -14.293 10.553 -24.177 1.00 10.12 117 GLU A CA 1
ATOM 1100 C C . GLU A 1 117 ? -13.716 11.780 -23.490 1.00 10.84 117 GLU A C 1
ATOM 1101 O O . GLU A 1 117 ? -13.161 12.640 -24.189 1.00 12.90 117 GLU A O 1
ATOM 1107 N N . GLY A 1 118 ? -13.743 11.849 -22.177 1.00 7.86 118 GLY A N 1
ATOM 1108 C CA . GLY A 1 118 ? -13.325 13.044 -21.459 1.00 8.84 118 GLY A CA 1
ATOM 1109 C C . GLY A 1 118 ? -11.822 13.163 -21.327 1.00 7.44 118 GLY A C 1
ATOM 1110 O O . GLY A 1 118 ? -11.022 12.460 -21.999 1.00 8.83 118 GLY A O 1
ATOM 1111 N N . VAL A 1 119 ? -11.405 14.047 -20.422 1.00 6.97 119 VAL A N 1
ATOM 1112 C CA . VAL A 1 119 ? -10.011 14.398 -20.304 1.00 7.17 119 VAL A CA 1
ATOM 1113 C C . VAL A 1 119 ? -9.160 13.197 -19.881 1.00 7.38 119 VAL A C 1
ATOM 1114 O O . VAL A 1 119 ? -8.081 12.967 -20.405 1.00 8.25 119 VAL A O 1
ATOM 1118 N N . ALA A 1 120 ? -9.639 12.425 -18.906 1.00 6.99 120 ALA A N 1
ATOM 1119 C CA . ALA A 1 120 ? -8.886 11.225 -18.520 1.00 7.52 120 ALA A CA 1
ATOM 1120 C C . ALA A 1 120 ? -8.640 10.266 -19.687 1.00 7.15 120 ALA A C 1
ATOM 1121 O O . ALA A 1 120 ? -7.522 9.732 -19.822 1.00 8.09 120 ALA A O 1
ATOM 1123 N N . ALA A 1 121 ? -9.651 9.992 -20.500 1.00 7.81 121 ALA A N 1
ATOM 1124 C CA . ALA A 1 121 ? -9.493 9.109 -21.636 1.00 8.95 121 ALA A CA 1
ATOM 1125 C C . ALA A 1 121 ? -8.473 9.674 -22.601 1.00 9.26 121 ALA A C 1
ATOM 1126 O O . ALA A 1 121 ? -7.655 8.920 -23.150 1.00 10.84 121 ALA A O 1
ATOM 1128 N N . GLN A 1 122 ? -8.521 10.978 -22.836 1.00 9.10 122 GLN A N 1
ATOM 1129 C CA . GLN A 1 122 ? -7.567 11.608 -23.716 1.00 11.23 122 GLN A CA 1
ATOM 1130 C C . GLN A 1 122 ? -6.143 11.440 -23.188 1.00 10.09 122 GLN A C 1
ATOM 1131 O O . GLN A 1 122 ? -5.226 11.146 -23.941 1.00 12.54 122 GLN A O 1
ATOM 1137 N N . VAL A 1 123 ? -5.970 11.626 -21.882 1.00 9.32 123 VAL A N 1
ATOM 1138 C CA . VAL A 1 123 ? -4.671 11.482 -21.245 1.00 9.75 123 VAL A CA 1
ATOM 1139 C C . VAL A 1 123 ? -4.176 10.042 -21.378 1.00 8.88 123 VAL A C 1
ATOM 1140 O O . VAL A 1 123 ? -3.001 9.814 -21.718 1.00 11.18 123 VAL A O 1
ATOM 1144 N N . LEU A 1 124 ? -5.040 9.053 -21.108 1.00 8.76 124 LEU A N 1
ATOM 1145 C CA . LEU A 1 124 ? -4.595 7.649 -21.190 1.00 10.08 124 LEU A CA 1
ATOM 1146 C C . LEU A 1 124 ? -4.121 7.300 -22.570 1.00 10.36 124 LEU A C 1
ATOM 1147 O O . LEU A 1 124 ? -3.024 6.697 -22.753 1.00 11.53 124 LEU A O 1
ATOM 1152 N N . VAL A 1 125 ? -4.849 7.716 -23.592 1.00 11.99 125 VAL A N 1
ATOM 1153 C CA A VAL A 1 125 ? -4.468 7.434 -24.964 0.80 12.29 125 VAL A CA 1
ATOM 1154 C CA B VAL A 1 125 ? -4.441 7.384 -24.935 0.20 12.76 125 VAL A CA 1
ATOM 1155 C C . VAL A 1 125 ? -3.139 8.120 -25.272 1.00 14.28 125 VAL A C 1
ATOM 1156 O O . VAL A 1 125 ? -2.260 7.537 -25.893 1.00 16.69 125 VAL A O 1
ATOM 1163 N N . LYS A 1 126 ? -2.970 9.375 -24.856 1.00 15.12 126 LYS A N 1
ATOM 1164 C CA A LYS A 1 126 ? -1.746 10.130 -25.095 0.70 16.36 126 LYS A CA 1
ATOM 1165 C CA B LYS A 1 126 ? -1.729 10.121 -25.103 0.30 16.40 126 LYS A CA 1
ATOM 1166 C C . LYS A 1 126 ? -0.512 9.461 -24.454 1.00 17.97 126 LYS A C 1
ATOM 1167 O O . LYS A 1 126 ? 0.590 9.463 -25.011 1.00 23.96 126 LYS A O 1
ATOM 1178 N N . LEU A 1 127 ? -0.703 8.894 -23.279 1.00 13.34 127 LEU A N 1
ATOM 1179 C CA . LEU A 1 127 ? 0.329 8.168 -22.567 1.00 13.13 127 LEU A CA 1
ATOM 1180 C C . LEU A 1 127 ? 0.525 6.704 -23.065 1.00 15.94 127 LEU A C 1
ATOM 1181 O O . LEU A 1 127 ? 1.329 5.964 -22.504 1.00 19.04 127 LEU A O 1
ATOM 1186 N N . GLY A 1 128 ? -0.209 6.293 -24.106 1.00 16.18 128 GLY A N 1
ATOM 1187 C CA . GLY A 1 128 ? -0.027 4.983 -24.716 1.00 17.54 128 GLY A CA 1
ATOM 1188 C C . GLY A 1 128 ? -0.889 3.844 -24.199 1.00 16.54 128 GLY A C 1
ATOM 1189 O O . GLY A 1 128 ? -0.599 2.692 -24.513 1.00 19.73 128 GLY A O 1
ATOM 1190 N N . ALA A 1 129 ? -1.920 4.155 -23.415 1.00 12.44 129 ALA A N 1
ATOM 1191 C CA . ALA A 1 129 ? -2.804 3.146 -22.859 1.00 13.86 129 ALA A CA 1
ATOM 1192 C C . ALA A 1 129 ? -4.147 3.294 -23.523 1.00 11.38 129 ALA A C 1
ATOM 1193 O O . ALA A 1 129 ? -5.010 4.036 -23.126 1.00 14.35 129 ALA A O 1
ATOM 1195 N N . GLU A 1 130 ? -4.268 2.570 -24.626 1.00 9.56 130 GLU A N 1
ATOM 1196 C CA A GLU A 1 130 ? -5.466 2.410 -25.421 0.50 9.92 130 GLU A CA 1
ATOM 1197 C CA B GLU A 1 130 ? -5.547 2.550 -25.359 0.50 11.07 130 GLU A CA 1
ATOM 1198 C C . GLU A 1 130 ? -6.588 1.869 -24.501 1.00 10.16 130 GLU A C 1
ATOM 1199 O O . GLU A 1 130 ? -6.296 1.015 -23.650 1.00 10.26 130 GLU A O 1
ATOM 1210 N N . LEU A 1 131 ? -7.844 2.307 -24.684 1.00 9.71 131 LEU A N 1
ATOM 1211 C CA A LEU A 1 131 ? -8.837 1.934 -23.722 0.80 9.80 131 LEU A CA 1
ATOM 1212 C CA B LEU A 1 131 ? -8.971 1.951 -23.822 0.20 9.84 131 LEU A CA 1
ATOM 1213 C C . LEU A 1 131 ? -9.150 0.451 -23.670 1.00 8.24 131 LEU A C 1
ATOM 1214 O O . LEU A 1 131 ? -9.325 -0.070 -22.560 1.00 8.57 131 LEU A O 1
ATOM 1223 N N . THR A 1 132 ? -9.163 -0.243 -24.798 1.00 9.45 132 THR A N 1
ATOM 1224 C CA . THR A 1 132 ? -9.387 -1.707 -24.755 1.00 9.45 132 THR A CA 1
ATOM 1225 C C . THR A 1 132 ? -8.240 -2.389 -23.989 1.00 9.10 132 THR A C 1
ATOM 1226 O O . THR A 1 132 ? -8.481 -3.302 -23.212 1.00 9.73 132 THR A O 1
ATOM 1230 N N . ARG A 1 133 ? -6.995 -1.929 -24.182 1.00 9.28 133 ARG A N 1
ATOM 1231 C CA . ARG A 1 133 ? -5.869 -2.497 -23.484 1.00 10.37 133 ARG A CA 1
ATOM 1232 C C . ARG A 1 133 ? -6.040 -2.290 -21.971 1.00 8.44 133 ARG A C 1
ATOM 1233 O O . ARG A 1 133 ? -5.727 -3.208 -21.185 1.00 9.30 133 ARG A O 1
ATOM 1241 N N . VAL A 1 134 ? -6.500 -1.106 -21.543 1.00 8.57 134 VAL A N 1
ATOM 1242 C CA . VAL A 1 134 ? -6.706 -0.906 -20.113 1.00 8.55 134 VAL A CA 1
ATOM 1243 C C . VAL A 1 134 ? -7.750 -1.864 -19.570 1.00 7.51 134 VAL A C 1
ATOM 1244 O O . VAL A 1 134 ? -7.544 -2.503 -18.518 1.00 8.16 134 VAL A O 1
ATOM 1248 N N . ARG A 1 135 ? -8.873 -1.980 -20.242 1.00 7.48 135 ARG A N 1
ATOM 1249 C CA A ARG A 1 135 ? -9.916 -2.885 -19.792 0.80 6.99 135 ARG A CA 1
ATOM 1250 C CA B ARG A 1 135 ? -9.922 -2.867 -19.755 0.20 7.64 135 ARG A CA 1
ATOM 1251 C C . ARG A 1 135 ? -9.413 -4.306 -19.675 1.00 6.62 135 ARG A C 1
ATOM 1252 O O . ARG A 1 135 ? -9.675 -5.008 -18.681 1.00 7.16 135 ARG A O 1
ATOM 1267 N N . GLN A 1 136 ? -8.694 -4.779 -20.704 1.00 6.69 136 GLN A N 1
ATOM 1268 C CA . GLN A 1 136 ? -8.224 -6.134 -20.676 1.00 7.12 136 GLN A CA 1
ATOM 1269 C C . GLN A 1 136 ? -7.217 -6.335 -19.575 1.00 6.78 136 GLN A C 1
ATOM 1270 O O . GLN A 1 136 ? -7.144 -7.444 -19.009 1.00 7.63 136 GLN A O 1
ATOM 1276 N N . GLN A 1 137 ? -6.419 -5.325 -19.250 1.00 7.21 137 GLN A N 1
ATOM 1277 C CA A GLN A 1 137 ? -5.480 -5.439 -18.137 0.80 8.13 137 GLN A CA 1
ATOM 1278 C CA B GLN A 1 137 ? -5.479 -5.421 -18.129 0.20 7.56 137 GLN A CA 1
ATOM 1279 C C . GLN A 1 137 ? -6.226 -5.617 -16.815 1.00 6.49 137 GLN A C 1
ATOM 1280 O O . GLN A 1 137 ? -5.822 -6.430 -15.979 1.00 7.87 137 GLN A O 1
ATOM 1291 N N . VAL A 1 138 ? -7.289 -4.844 -16.611 1.00 6.99 138 VAL A N 1
ATOM 1292 C CA . VAL A 1 138 ? -8.099 -5.019 -15.382 1.00 7.20 138 VAL A CA 1
ATOM 1293 C C . VAL A 1 138 ? -8.632 -6.426 -15.308 1.00 6.08 138 VAL A C 1
ATOM 1294 O O . VAL A 1 138 ? -8.556 -7.081 -14.262 1.00 6.89 138 VAL A O 1
ATOM 1298 N N . ILE A 1 139 ? -9.207 -6.907 -16.420 1.00 5.89 139 ILE A N 1
ATOM 1299 C CA . ILE A 1 139 ? -9.719 -8.28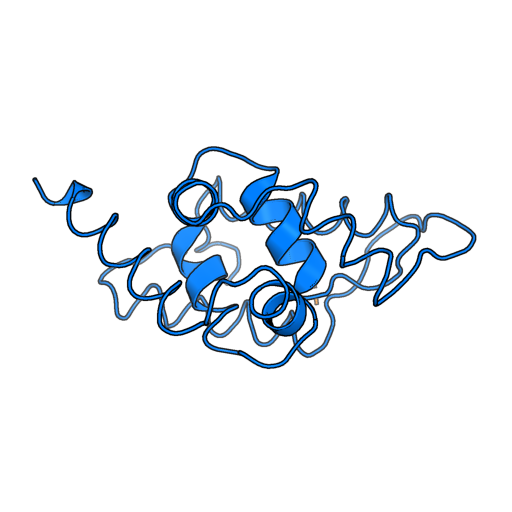8 -16.434 1.00 5.81 139 ILE A CA 1
ATOM 1300 C C . ILE A 1 139 ? -8.604 -9.280 -16.142 1.00 5.82 139 ILE A C 1
ATOM 1301 O O . ILE A 1 139 ? -8.800 -10.263 -15.394 1.00 6.38 139 ILE A O 1
ATOM 1306 N N . GLN A 1 140 ? -7.409 -9.053 -16.683 1.00 6.39 140 GLN A N 1
ATOM 1307 C CA . GLN A 1 140 ? -6.316 -9.993 -16.484 1.00 7.19 140 GLN A CA 1
ATOM 1308 C C . GLN A 1 140 ? -5.922 -10.070 -15.002 1.00 6.56 140 GLN A C 1
ATOM 1309 O O . GLN A 1 140 ? -5.686 -11.159 -14.452 1.00 7.36 140 GLN A O 1
ATOM 1315 N N . LEU A 1 141 ? -5.845 -8.907 -14.342 1.00 7.07 141 LEU A N 1
ATOM 1316 C CA A LEU A 1 141 ? -5.463 -8.915 -12.923 0.80 7.53 141 LEU A CA 1
ATOM 1317 C CA B LEU A 1 141 ? -5.498 -8.840 -12.932 0.20 7.78 141 LEU A CA 1
ATOM 1318 C C . LEU A 1 141 ? -6.584 -9.515 -12.085 1.00 7.13 141 LEU A C 1
ATOM 1319 O O . LEU A 1 141 ? -6.313 -10.315 -11.177 1.00 8.60 141 LEU A O 1
ATOM 1328 N N . LEU A 1 142 ? -7.849 -9.165 -12.383 1.00 7.00 142 LEU A N 1
ATOM 1329 C CA . LEU A 1 142 ? -8.964 -9.755 -11.630 1.00 7.24 142 LEU A CA 1
ATOM 1330 C C . LEU A 1 142 ? -8.960 -11.290 -11.765 1.00 6.77 142 LEU A C 1
ATOM 1331 O O . LEU A 1 142 ? -9.275 -12.004 -10.807 1.00 8.37 142 LEU A O 1
ATOM 1336 N N . SER A 1 143 ? -8.636 -11.802 -12.952 1.00 7.09 143 SER A N 1
ATOM 1337 C CA A SER A 1 143 ? -8.584 -13.230 -13.152 0.80 7.05 143 SER A CA 1
ATOM 1338 C CA B SER A 1 143 ? -8.549 -13.227 -13.184 0.20 7.86 143 SER A CA 1
ATOM 1339 C C . SER A 1 143 ? -7.505 -13.842 -12.255 1.00 8.55 143 SER A C 1
ATOM 1340 O O . SER A 1 143 ? -7.664 -14.944 -11.736 1.00 10.69 143 SER A O 1
ATOM 1345 N N . GLY A 1 144 ? -6.386 -13.164 -12.063 1.00 9.37 144 GLY A N 1
ATOM 1346 C CA . GLY A 1 144 ? -5.343 -13.685 -11.197 1.00 11.60 144 GLY A CA 1
ATOM 1347 C C . GLY A 1 144 ? -5.789 -13.802 -9.746 1.00 12.35 144 GLY A C 1
ATOM 1348 O O . GLY A 1 144 ? -5.348 -14.709 -9.049 1.00 14.39 144 GLY A O 1
ATOM 1349 N N . TYR A 1 145 ? -6.707 -12.945 -9.306 1.00 17.18 145 TYR A N 1
ATOM 1350 C CA . TYR A 1 145 ? -7.246 -13.048 -7.939 1.00 19.85 145 TYR A CA 1
ATOM 1351 C C . TYR A 1 145 ? -8.220 -14.211 -7.750 1.00 22.10 145 TYR A C 1
ATOM 1352 O O . TYR A 1 145 ? -8.478 -14.591 -6.615 1.00 29.12 145 TYR A O 1
ATOM 1361 N N . LEU A 1 146 ? -8.724 -14.805 -8.833 1.00 20.94 146 LEU A N 1
ATOM 1362 C CA . LEU A 1 146 ? -9.518 -16.040 -8.698 1.00 22.67 146 LEU A CA 1
ATOM 1363 C C . LEU A 1 146 ? -8.770 -17.304 -8.343 1.00 28.32 146 LEU A C 1
ATOM 1364 O O . LEU A 1 146 ? -9.405 -18.306 -8.095 1.00 37.67 146 LEU A O 1
ATOM 1369 N N . GLU A 1 147 ? -7.441 -17.291 -8.380 1.00 26.45 147 GLU A N 1
ATOM 1370 C CA . GLU A 1 147 ? -6.588 -18.433 -7.970 1.00 23.40 147 GLU A CA 1
ATOM 1371 C C . GLU A 1 147 ? -6.815 -18.892 -6.533 1.00 28.64 147 GLU A C 1
ATOM 1372 O O . GLU A 1 147 ? -6.646 -18.106 -5.595 1.00 40.93 147 GLU A O 1
ATOM 1409 N N . ALA B 2 3 ? -23.662 14.917 -7.376 1.00 5.86 3 ALA B N 1
ATOM 1410 C CA . ALA B 2 3 ? -23.220 16.287 -7.687 1.00 6.00 3 ALA B CA 1
ATOM 1411 C C . ALA B 2 3 ? -21.946 16.675 -6.981 1.00 5.17 3 ALA B C 1
ATOM 1412 O O . ALA B 2 3 ? -21.194 17.460 -7.579 1.00 5.52 3 ALA B O 1
ATOM 1427 N N . VAL B 2 5 ? -18.976 15.593 -3.487 1.00 5.96 5 VAL B N 1
ATOM 1428 C CA . VAL B 2 5 ? -18.446 14.588 -2.563 1.00 6.27 5 VAL B CA 1
ATOM 1429 C C . VAL B 2 5 ? -19.142 14.788 -1.206 1.00 7.29 5 VAL B C 1
ATOM 1430 O O . VAL B 2 5 ? -18.914 15.826 -0.610 1.00 8.92 5 VAL B O 1
#

CATH classification: 1.10.1780.10

InterPro domains:
  IPR001270 ClpA/B family [PR00300] (549-567)
  IPR001270 ClpA/B family [PR00300] (594-612)
  IPR001270 ClpA/B family [PR00300] (623-641)
  IPR001270 ClpA/B family [PR00300] (656-670)
  IPR001943 UVR domain [PS50151] (425-460)
  IPR003593 AAA+ ATPase domain [SM00382] (208-353)
  IPR003593 AAA+ ATPase domain [SM00382] (545-723)
  IPR003959 ATPase, AAA-type, core [PF00004] (213-325)
  IPR003959 ATPase, AAA-type, core [PF07724] (544-716)
  IPR004176 Clp, repeat (R) N-terminal domain [PF02861] (4-126)
  IPR004176 Clp, repeat (R) N-terminal domain [PS51903] (2-144)
  IPR018368 ClpA/B, conserved site 1 [PS00870] (303-315)
  IPR019489 Clp ATPase, C-terminal [PF10431] (722-802)
  IPR019489 Clp ATPase, C-terminal [SM01086] (722-818)
  IPR027417 P-loop containing nucleoside triphosphate hydrolase [G3DSA:3.40.50.300] (162-351)
  IPR027417 P-loop containing nucleoside triphosphate hydrolase [G3DSA:3.40.50.300] (498-720)
  IPR027417 P-loop containing nucleoside triphosphate hydrolase [SSF52540] (171-479)
  IPR027417 P-loop containing nucleoside triphosphate hydrolase [SSF52540] (494-807)
  IPR036628 Clp, N-terminal domain superfamily [G3DSA:1.10.1780.10] (1-151)
  IPR036628 Clp, N-terminal domain superfamily [SSF81923] (3-144)

Nearest PDB structures (foldseek):
  3wde-assembly1_A  TM=1.007E+00  e=7.571E-22  Mycobacterium tuberculosis
  3wdd-assembly1_A  TM=1.006E+00  e=1.188E-21  Mycobacterium tuberculosis
  8xqu-assembly1_A  TM=9.842E-01  e=7.557E-20  Homo sapiens
  8ibp-assembly1_A  TM=9.923E-01  e=1.186E-19  Mycobacterium tuberculosis
  5gui-assembly1_A  TM=9.659E-01  e=2.907E-15  Arabidopsis thaliana

Organism: Mycobacterium tuberculosis (strain ATCC 25618 / H37Rv) (NCBI:txid83332)

Sequence (149 aa):
MMFERRFTDDRRARRRVVVVVLLAQEEEARMMLNNHNNYIGTEHILLGLIHEEGEGVAAKKSSLEESSLGISLEGVRRSQVEEEEIIIGQGQQQAPSSGHHIPFTPRAKKKVLEELSSLRRREALQQLGHHNYIIGTEHILLGLLIIREGEGVAAQVLVVKKLGAEELLTRVRRQQQVIQLLLSSGYLEAV

Radius of gyration: 14.23 Å; Cα contacts (8 Å, |Δi|>4): 268; chains: 2; bounding box: 29×50×27 Å

GO terms:
  GO:0016887 ATP hydrolysis activity (F, IDA)
  GO:0005886 plasma membrane (C, HDA)
  GO:0044183 protein folding chaperone (F, IMP)
  GO:0005515 protein binding (F, IPI)
  GO:0042803 protein homodimerization activity (F, IPI)

B-factor: mean 13.09, std 9.12, range [3.8, 100.35]

Solvent-accessible surface area: 7643 Å² total